Protein AF-A0A1M5W7F0-F1 (afdb_monomer)

Foldseek 3Di:
DAPVVLLVVLLVLLVQLLVLLVVLLVCLVVVVCVCVVVSVVSNVVSVVVVVVSVVVVVVCPPVNVVVSCVVCPDPVSVVSVVSSVVSVVSSVVSVVSSVVSVVVVVVVVVVVCVVVCVVPDPQDQDPVRDRPPPPDDPPPPPPPDD

Solvent-accessible surface area (backbone atoms only — not comparable to full-atom values): 8605 Å² total; per-residue (Å²): 134,61,70,69,61,54,51,53,51,50,45,51,50,50,52,52,51,39,53,51,45,53,50,49,41,53,31,62,75,68,65,46,64,81,59,47,62,60,50,52,50,56,52,49,53,55,49,53,53,51,53,51,51,53,48,55,51,59,76,59,32,73,66,52,51,55,51,52,52,62,75,51,79,45,74,68,53,60,52,52,55,51,50,46,53,49,50,51,53,54,40,49,56,46,48,53,50,41,53,50,51,52,51,49,54,53,49,52,53,51,53,51,42,53,74,72,37,80,77,54,74,79,81,58,62,43,102,82,73,47,64,72,80,78,85,74,77,88,77,78,76,80,80,83,74,134

Radius of gyration: 25.36 Å; Cα contacts (8 Å, |Δi|>4): 70; chains: 1; bounding box: 63×30×67 Å

pLDDT: mean 76.39, std 15.71, range [37.97, 94.06]

Structure (mmCIF, N/CA/C/O backbone):
data_AF-A0A1M5W7F0-F1
#
_entry.id   AF-A0A1M5W7F0-F1
#
loop_
_atom_site.group_PDB
_atom_site.id
_atom_site.type_symbol
_atom_site.label_atom_id
_atom_site.label_alt_id
_atom_site.label_comp_id
_atom_site.label_asym_id
_atom_site.label_entity_id
_atom_site.label_seq_id
_atom_site.pdbx_PDB_ins_code
_atom_site.Cartn_x
_atom_site.Cartn_y
_atom_site.Cartn_z
_atom_site.occupancy
_atom_site.B_iso_or_equiv
_atom_site.auth_seq_id
_atom_site.auth_comp_id
_atom_site.auth_asym_id
_atom_site.auth_atom_id
_atom_site.pdbx_PDB_model_num
ATOM 1 N N . MET A 1 1 ? -26.275 5.894 13.766 1.00 56.12 1 MET A N 1
ATOM 2 C CA . MET A 1 1 ? -25.272 4.876 13.400 1.00 56.12 1 MET A CA 1
ATOM 3 C C . MET A 1 1 ? -24.490 4.567 14.665 1.00 56.12 1 MET A C 1
ATOM 5 O O . MET A 1 1 ? -24.102 5.519 15.332 1.00 56.12 1 MET A O 1
ATOM 9 N N . ASP A 1 2 ? -24.338 3.298 15.045 1.00 67.00 2 ASP A N 1
ATOM 10 C CA . ASP A 1 2 ? -23.596 2.937 16.261 1.00 67.00 2 ASP A CA 1
ATOM 11 C C . ASP A 1 2 ? -22.086 3.015 16.032 1.00 67.00 2 ASP A C 1
ATOM 13 O O . ASP A 1 2 ? -21.583 2.614 14.982 1.00 67.00 2 ASP A O 1
ATOM 17 N N . ILE A 1 3 ? -21.354 3.474 17.050 1.00 67.69 3 ILE A N 1
ATOM 18 C CA . ILE A 1 3 ? -19.891 3.592 17.007 1.00 67.69 3 ILE A CA 1
ATOM 19 C C . ILE A 1 3 ? -19.217 2.254 16.688 1.00 67.69 3 ILE A C 1
ATOM 21 O O . ILE A 1 3 ? -18.253 2.223 15.927 1.00 67.69 3 ILE A O 1
ATOM 25 N N . PHE A 1 4 ? -19.732 1.142 17.217 1.00 69.06 4 PHE A N 1
ATOM 26 C CA . PHE A 1 4 ? -19.191 -0.188 16.926 1.00 69.06 4 PHE A CA 1
ATOM 27 C C . PHE A 1 4 ? -19.226 -0.519 15.433 1.00 69.06 4 PHE A C 1
ATOM 29 O O . PHE A 1 4 ? -18.231 -0.995 14.892 1.00 69.06 4 PHE A O 1
ATOM 36 N N . HIS A 1 5 ? -20.333 -0.201 14.763 1.00 77.06 5 HIS A N 1
ATOM 37 C CA . HIS A 1 5 ? -20.487 -0.447 13.334 1.00 77.06 5 HIS A CA 1
ATOM 38 C C . HIS A 1 5 ? -19.542 0.441 12.507 1.00 7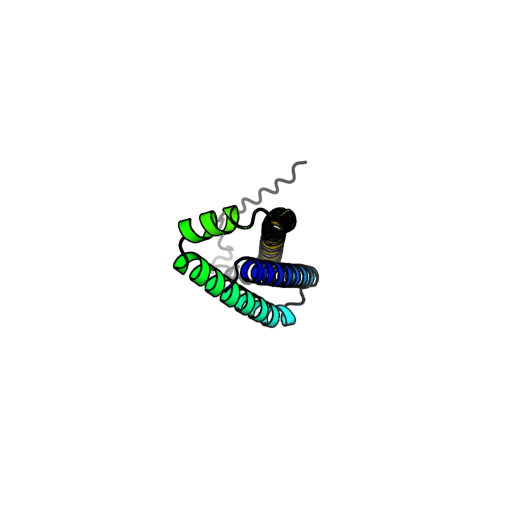7.06 5 HIS A C 1
ATOM 40 O O . HIS A 1 5 ? -19.033 0.012 11.473 1.00 77.06 5 HIS A O 1
ATOM 46 N N . LEU A 1 6 ? -19.268 1.666 12.965 1.00 76.31 6 LEU A N 1
ATOM 47 C CA . LEU A 1 6 ? -18.320 2.567 12.307 1.00 76.31 6 LEU A CA 1
ATOM 48 C C . LEU A 1 6 ? -16.879 2.035 12.389 1.00 76.31 6 LEU A C 1
ATOM 50 O O . LEU A 1 6 ? -16.174 2.022 11.382 1.00 76.31 6 LEU A O 1
ATOM 54 N N . TYR A 1 7 ? -16.468 1.521 13.552 1.00 76.06 7 TYR A N 1
ATOM 55 C CA . TYR A 1 7 ? -15.151 0.896 13.721 1.00 76.06 7 TYR A CA 1
ATOM 56 C C . TYR A 1 7 ? -14.997 -0.412 12.938 1.00 76.06 7 TYR A C 1
ATOM 58 O O . TYR A 1 7 ? -13.916 -0.691 12.428 1.00 76.06 7 TYR A O 1
ATOM 66 N N . GLU A 1 8 ? -16.057 -1.208 12.810 1.00 81.06 8 GLU A N 1
ATOM 67 C CA . GLU A 1 8 ? -16.029 -2.434 12.006 1.00 81.06 8 GLU A CA 1
ATOM 68 C C . GLU A 1 8 ? -15.879 -2.132 10.506 1.00 81.06 8 GLU A C 1
ATOM 70 O O . GLU A 1 8 ? -15.105 -2.792 9.806 1.00 81.06 8 GLU A O 1
ATOM 75 N N . ILE A 1 9 ? -16.563 -1.093 10.011 1.00 84.62 9 ILE A N 1
ATOM 76 C CA . ILE A 1 9 ? -16.371 -0.607 8.638 1.00 84.62 9 ILE A CA 1
ATOM 77 C C . ILE A 1 9 ? -14.933 -0.104 8.454 1.00 84.62 9 ILE A C 1
ATOM 79 O O . ILE A 1 9 ? -14.282 -0.479 7.478 1.00 84.62 9 ILE A O 1
ATOM 83 N N . GLU A 1 10 ? -14.419 0.698 9.390 1.00 83.50 10 GLU A N 1
ATOM 84 C CA . GLU A 1 10 ? -13.044 1.215 9.359 1.00 83.50 10 GLU A CA 1
ATOM 85 C C . GLU A 1 10 ? -12.014 0.074 9.296 1.00 83.50 10 GLU A C 1
ATOM 87 O O . GLU A 1 10 ? -11.132 0.076 8.435 1.00 83.50 10 GLU A O 1
ATOM 92 N N . GLU A 1 11 ? -12.155 -0.949 10.141 1.00 86.31 11 GLU A N 1
ATOM 93 C CA . GLU A 1 11 ? -11.249 -2.098 10.156 1.00 86.31 11 GLU A CA 1
ATOM 94 C C . GLU A 1 11 ? -11.263 -2.867 8.825 1.00 86.31 11 GLU A C 1
ATOM 96 O O . GLU A 1 11 ? -10.205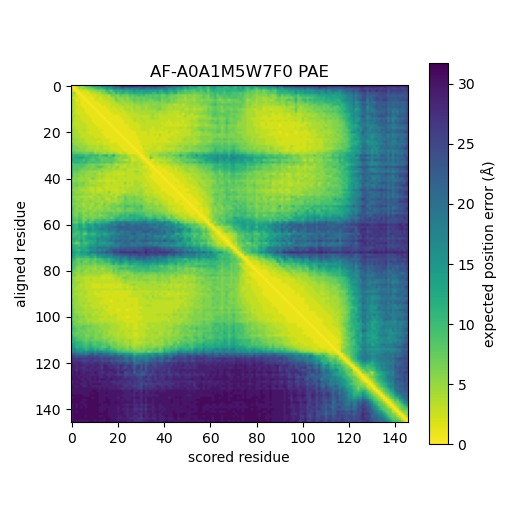 -3.228 8.301 1.00 86.31 11 GLU A O 1
ATOM 101 N N . ASN A 1 12 ? -12.445 -3.094 8.246 1.00 88.38 12 ASN A N 1
ATOM 102 C CA . ASN A 1 12 ? -12.574 -3.780 6.961 1.00 88.38 12 ASN A CA 1
ATOM 103 C C . ASN A 1 12 ? -11.965 -2.970 5.808 1.00 88.38 12 ASN A C 1
ATOM 105 O O . ASN A 1 12 ? -11.268 -3.534 4.963 1.00 88.38 12 ASN A O 1
ATOM 109 N N . LEU A 1 13 ? -12.158 -1.649 5.792 1.00 88.44 13 LEU A N 1
ATOM 110 C CA . LEU A 1 13 ? -11.548 -0.774 4.789 1.00 88.44 13 LEU A CA 1
ATOM 111 C C . LEU A 1 13 ? -10.022 -0.779 4.882 1.00 88.44 13 LEU A C 1
ATOM 113 O O . LEU A 1 13 ? -9.348 -0.872 3.856 1.00 88.44 13 LEU A O 1
ATOM 117 N N . LEU A 1 14 ? -9.469 -0.745 6.096 1.00 88.12 14 LEU A N 1
ATOM 118 C CA . LEU A 1 14 ? -8.024 -0.823 6.305 1.00 88.12 14 LEU A CA 1
ATOM 119 C C . LEU A 1 14 ? -7.460 -2.181 5.871 1.00 88.12 14 LEU A C 1
ATOM 121 O O . LEU A 1 14 ? -6.418 -2.227 5.217 1.00 88.12 14 LEU A O 1
ATOM 125 N N . LYS A 1 15 ? -8.154 -3.292 6.147 1.00 90.81 15 LYS A N 1
ATOM 126 C CA . LYS A 1 15 ? -7.757 -4.618 5.639 1.00 90.81 15 LYS A CA 1
ATOM 127 C C . LYS A 1 15 ? -7.749 -4.664 4.112 1.00 90.81 15 LYS A C 1
ATOM 129 O O . LYS A 1 15 ? -6.783 -5.159 3.531 1.00 90.81 15 LYS A O 1
ATOM 134 N N . ASN A 1 16 ? -8.771 -4.108 3.465 1.00 90.81 16 ASN A N 1
ATOM 135 C CA . ASN A 1 16 ? -8.835 -4.034 2.004 1.00 90.81 16 ASN A CA 1
ATOM 136 C C . ASN A 1 16 ? -7.701 -3.168 1.439 1.00 90.81 16 ASN A C 1
ATOM 138 O O . ASN A 1 16 ? -7.035 -3.564 0.481 1.00 90.81 16 ASN A O 1
ATOM 142 N N . LEU A 1 17 ? -7.416 -2.024 2.070 1.00 90.00 17 LEU A N 1
ATOM 143 C CA . LEU A 1 17 ? -6.302 -1.160 1.683 1.00 90.00 17 LEU A CA 1
ATOM 144 C C . LEU A 1 17 ? -4.958 -1.885 1.819 1.00 90.00 17 LEU A C 1
ATOM 146 O O . LEU A 1 17 ? -4.138 -1.835 0.903 1.00 90.00 17 LEU A O 1
ATOM 150 N N . LYS A 1 18 ? -4.746 -2.604 2.925 1.00 91.88 18 LYS A N 1
ATOM 151 C CA . LYS A 1 18 ? -3.548 -3.422 3.140 1.00 91.88 18 LYS A CA 1
ATOM 152 C C . LYS A 1 18 ? -3.381 -4.466 2.034 1.00 91.88 18 LYS A C 1
ATOM 154 O O . LYS A 1 18 ? -2.311 -4.545 1.436 1.00 91.88 18 LYS A O 1
ATOM 159 N N . GLN A 1 19 ? -4.434 -5.216 1.711 1.00 91.75 19 GLN A N 1
ATOM 160 C CA . GLN A 1 19 ? -4.401 -6.195 0.619 1.00 91.75 19 GLN A CA 1
ATOM 161 C C . GLN A 1 19 ? -4.077 -5.537 -0.728 1.00 91.75 19 GLN A C 1
ATOM 163 O O . GLN A 1 19 ? -3.286 -6.072 -1.505 1.00 91.75 19 GLN A O 1
ATOM 168 N N . CYS A 1 20 ? -4.641 -4.359 -1.002 1.00 91.50 20 CYS A N 1
ATOM 169 C CA . CYS A 1 20 ? -4.331 -3.590 -2.204 1.00 91.50 20 CYS A CA 1
ATOM 170 C C . CYS A 1 20 ? -2.843 -3.197 -2.264 1.00 91.50 20 CYS A C 1
ATOM 172 O O . CYS A 1 20 ? -2.212 -3.332 -3.312 1.00 91.50 20 CYS A O 1
ATOM 174 N N . LEU A 1 21 ? -2.249 -2.775 -1.144 1.00 90.81 21 LEU A N 1
ATOM 175 C CA . LEU A 1 21 ? -0.821 -2.443 -1.062 1.00 90.81 21 LEU A CA 1
ATOM 176 C C . LEU A 1 21 ? 0.090 -3.671 -1.195 1.00 90.81 21 LEU A C 1
ATOM 178 O O . LEU A 1 21 ? 1.165 -3.576 -1.787 1.00 90.81 21 LEU A O 1
ATOM 182 N N . GLU A 1 22 ? -0.323 -4.832 -0.691 1.00 92.50 22 GLU A N 1
ATOM 183 C CA . GLU A 1 22 ? 0.406 -6.091 -0.886 1.00 92.50 22 GLU A CA 1
ATOM 184 C C . GLU A 1 22 ? 0.374 -6.543 -2.353 1.00 92.50 22 GLU A C 1
ATOM 186 O O . GLU A 1 22 ? 1.394 -6.978 -2.900 1.00 92.50 22 GLU A O 1
ATOM 191 N N . LYS A 1 23 ? -0.774 -6.396 -3.030 1.00 91.62 23 LYS A N 1
ATOM 192 C CA . LYS A 1 23 ? -0.875 -6.594 -4.485 1.00 91.62 23 LYS A CA 1
ATOM 193 C C . LYS A 1 23 ? 0.053 -5.627 -5.233 1.00 91.62 23 LYS A C 1
ATOM 195 O O . LYS A 1 23 ? 0.767 -6.069 -6.132 1.00 91.62 23 LYS A O 1
ATOM 200 N N . GLU A 1 24 ? 0.091 -4.351 -4.835 1.00 89.44 24 GLU A N 1
ATOM 201 C CA . GLU A 1 24 ? 0.970 -3.323 -5.420 1.00 89.44 24 GLU A CA 1
ATOM 202 C C . GLU A 1 24 ? 2.438 -3.735 -5.320 1.00 89.44 24 GLU A C 1
ATOM 204 O O . GLU A 1 24 ? 3.144 -3.783 -6.327 1.00 89.44 24 GLU A O 1
ATOM 209 N N . LYS A 1 25 ? 2.872 -4.141 -4.123 1.00 91.25 25 LYS A N 1
ATOM 210 C CA . LYS A 1 25 ? 4.225 -4.644 -3.873 1.00 91.25 25 LYS A CA 1
ATOM 211 C C . LYS A 1 25 ? 4.580 -5.792 -4.815 1.00 91.25 25 LYS A C 1
ATOM 213 O O . LYS A 1 25 ? 5.645 -5.795 -5.428 1.00 91.25 25 LYS A O 1
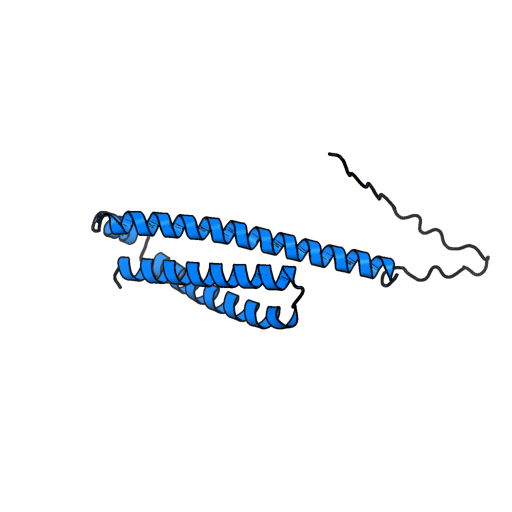ATOM 218 N N . ASN A 1 26 ? 3.682 -6.767 -4.952 1.00 90.81 26 ASN A N 1
ATOM 219 C CA . ASN A 1 26 ? 3.895 -7.931 -5.809 1.00 90.81 26 ASN A CA 1
ATOM 220 C C . ASN A 1 26 ? 3.976 -7.562 -7.296 1.00 90.81 26 ASN A C 1
ATOM 222 O O . ASN A 1 26 ? 4.795 -8.134 -8.019 1.00 90.81 26 ASN A O 1
ATOM 226 N N . ILE A 1 27 ? 3.153 -6.616 -7.751 1.00 90.38 27 ILE A N 1
ATOM 227 C CA . ILE A 1 27 ? 3.192 -6.093 -9.122 1.00 90.38 27 ILE A CA 1
ATOM 228 C C . ILE A 1 27 ? 4.516 -5.370 -9.381 1.00 90.38 27 ILE A C 1
ATOM 230 O O . ILE A 1 27 ? 5.163 -5.655 -10.388 1.00 90.38 27 ILE A O 1
ATOM 234 N N . LEU A 1 28 ? 4.951 -4.506 -8.458 1.00 88.38 28 LEU A N 1
ATOM 235 C CA . LEU A 1 28 ? 6.220 -3.779 -8.551 1.00 88.38 28 LEU A CA 1
ATOM 236 C C . LEU A 1 28 ? 7.420 -4.733 -8.610 1.00 88.38 28 LEU A C 1
ATOM 238 O O . LEU A 1 28 ? 8.295 -4.567 -9.456 1.00 88.38 28 LEU A O 1
ATOM 242 N N . ILE A 1 29 ? 7.435 -5.778 -7.774 1.00 88.88 29 ILE A N 1
ATOM 243 C CA . ILE A 1 29 ? 8.490 -6.806 -7.786 1.00 88.88 29 ILE A CA 1
ATOM 244 C C . ILE A 1 29 ? 8.511 -7.565 -9.120 1.00 88.88 29 ILE A C 1
ATOM 246 O O . ILE A 1 29 ? 9.581 -7.817 -9.671 1.00 88.88 29 ILE A O 1
ATOM 250 N N . LYS A 1 30 ? 7.341 -7.927 -9.658 1.00 89.69 30 LYS A N 1
ATOM 251 C CA . LYS A 1 30 ? 7.224 -8.678 -10.919 1.00 89.69 30 LYS A CA 1
ATOM 252 C C . LYS A 1 30 ? 7.302 -7.798 -12.169 1.00 89.69 30 LYS A C 1
ATOM 254 O O . LYS A 1 30 ? 7.322 -8.338 -13.270 1.00 89.69 30 LYS A O 1
ATOM 259 N N . SER A 1 31 ? 7.344 -6.472 -12.012 1.00 83.69 31 SER A N 1
ATOM 260 C CA . SER A 1 31 ? 7.257 -5.498 -13.109 1.00 83.69 31 SER A CA 1
ATOM 261 C C . SER A 1 31 ? 6.028 -5.702 -14.018 1.00 83.69 31 SER A C 1
ATOM 263 O O . SER A 1 31 ? 6.085 -5.445 -15.220 1.00 83.69 31 SER A O 1
ATOM 265 N N . ASP A 1 32 ? 4.904 -6.166 -13.458 1.00 85.94 32 ASP A N 1
ATOM 266 C CA . ASP A 1 32 ? 3.653 -6.440 -14.191 1.00 85.94 32 ASP A CA 1
ATOM 267 C C . ASP A 1 32 ? 2.793 -5.169 -14.314 1.00 85.94 32 ASP A C 1
ATOM 269 O O . ASP A 1 32 ? 1.707 -5.042 -13.744 1.00 85.94 32 ASP A O 1
ATOM 273 N N . TRP A 1 33 ? 3.319 -4.179 -15.039 1.00 83.19 33 TRP A N 1
ATOM 274 C CA . TRP A 1 33 ? 2.742 -2.831 -15.112 1.00 83.19 33 TRP A CA 1
ATOM 275 C C . TRP A 1 33 ? 1.342 -2.777 -15.738 1.00 83.19 33 TRP A C 1
ATOM 277 O O . TRP A 1 33 ? 0.614 -1.814 -15.507 1.00 83.19 33 TRP A O 1
ATOM 287 N N . VAL A 1 34 ? 0.932 -3.809 -16.483 1.00 87.75 34 VAL A N 1
ATOM 288 C CA . VAL A 1 34 ? -0.405 -3.894 -17.096 1.00 87.75 34 VAL A CA 1
ATOM 289 C C . VAL A 1 34 ? -1.495 -3.877 -16.021 1.00 87.75 34 VAL A C 1
ATOM 291 O O . VAL A 1 34 ? -2.487 -3.167 -16.164 1.00 87.75 34 VAL A O 1
ATOM 294 N N . LYS A 1 35 ? -1.276 -4.586 -14.907 1.00 89.00 35 LYS A N 1
ATOM 295 C CA . LYS A 1 35 ? -2.226 -4.669 -13.782 1.00 89.00 35 LYS A CA 1
ATOM 296 C C . LYS A 1 35 ? -2.190 -3.453 -12.856 1.00 89.00 35 LYS A C 1
ATOM 298 O O . LYS A 1 35 ? -3.054 -3.314 -11.993 1.00 89.00 35 LYS A O 1
ATOM 303 N N . MET A 1 36 ? -1.204 -2.570 -13.018 1.00 86.25 36 MET A N 1
ATOM 304 C CA . MET A 1 36 ? -1.008 -1.421 -12.134 1.00 86.25 36 MET A CA 1
ATOM 305 C C . MET A 1 36 ? -2.150 -0.407 -12.249 1.00 86.25 36 MET A C 1
ATOM 307 O O . MET A 1 36 ? -2.587 0.147 -11.246 1.00 86.25 36 MET A O 1
ATOM 311 N N . ASN A 1 37 ? -2.677 -0.194 -13.458 1.00 86.75 37 ASN A N 1
ATOM 312 C CA . ASN A 1 37 ? -3.762 0.764 -13.683 1.00 86.75 37 ASN A CA 1
ATOM 313 C C . ASN A 1 37 ? -5.068 0.345 -12.999 1.00 86.75 37 ASN A C 1
ATOM 315 O O . ASN A 1 37 ? -5.756 1.191 -12.429 1.00 86.75 37 ASN A O 1
ATOM 319 N N . ASP A 1 38 ? -5.400 -0.945 -13.035 1.00 88.75 38 ASP A N 1
ATOM 320 C CA . ASP A 1 38 ? -6.599 -1.466 -12.372 1.00 88.75 38 ASP A CA 1
ATOM 321 C C . ASP A 1 38 ? -6.455 -1.391 -10.849 1.00 88.75 38 ASP A C 1
ATOM 323 O O . ASP A 1 38 ? -7.379 -0.970 -10.156 1.00 88.75 38 ASP A O 1
ATOM 327 N N . LEU A 1 39 ? -5.258 -1.680 -10.335 1.00 89.56 39 LEU A N 1
ATOM 328 C CA . LEU A 1 39 ? -4.955 -1.549 -8.915 1.00 89.56 39 LEU A CA 1
ATOM 329 C C . LEU A 1 39 ? -5.048 -0.097 -8.418 1.00 89.56 39 LEU A C 1
ATOM 331 O O . LEU A 1 39 ? -5.549 0.156 -7.325 1.00 89.56 39 LEU A O 1
ATOM 335 N N . ILE A 1 40 ? -4.581 0.871 -9.212 1.00 87.81 40 ILE A N 1
ATOM 336 C CA . ILE A 1 40 ? -4.681 2.297 -8.867 1.00 87.81 40 ILE A CA 1
ATOM 337 C C . ILE A 1 40 ? -6.150 2.711 -8.714 1.00 87.81 40 ILE A C 1
ATOM 339 O O . ILE A 1 40 ? -6.466 3.451 -7.784 1.00 87.81 40 ILE A O 1
ATOM 343 N N . LYS A 1 41 ? -7.047 2.212 -9.575 1.00 88.44 41 LYS A N 1
ATOM 344 C CA . LYS A 1 41 ? -8.490 2.473 -9.461 1.00 88.44 41 LYS A CA 1
ATOM 345 C C . LYS A 1 41 ? -9.076 1.861 -8.187 1.00 88.44 41 LYS A C 1
ATOM 347 O O . LYS A 1 41 ? -9.724 2.579 -7.434 1.00 88.44 41 LYS A O 1
ATOM 352 N N . GLU A 1 42 ? -8.774 0.591 -7.900 1.00 88.75 42 GLU A N 1
ATOM 353 C CA . GLU A 1 42 ? -9.198 -0.093 -6.661 1.00 88.75 42 GLU A CA 1
ATOM 354 C C . GLU A 1 42 ? -8.741 0.698 -5.416 1.00 88.75 42 GLU A C 1
ATOM 356 O O . GLU A 1 42 ? -9.523 0.970 -4.504 1.00 88.75 42 GLU A O 1
ATOM 361 N N . LYS A 1 43 ? -7.487 1.172 -5.410 1.00 87.75 43 LYS A N 1
ATOM 362 C CA . LYS A 1 43 ? -6.927 1.999 -4.329 1.00 87.75 43 LYS A CA 1
ATOM 363 C C . LYS A 1 43 ? -7.646 3.345 -4.190 1.00 87.75 43 LYS A C 1
ATOM 365 O O . LYS A 1 43 ? -7.894 3.787 -3.070 1.00 87.75 43 LYS A O 1
ATOM 370 N N . GLN A 1 44 ? -7.982 4.000 -5.302 1.00 87.50 44 GLN A N 1
ATOM 371 C CA . GLN A 1 44 ? -8.719 5.269 -5.299 1.00 87.50 44 GLN A CA 1
ATOM 372 C C . GLN A 1 44 ? -10.134 5.111 -4.738 1.00 87.50 44 GLN A C 1
ATOM 374 O O . GLN A 1 44 ? -10.565 5.944 -3.944 1.00 87.50 44 GLN A O 1
ATOM 379 N N . GLU A 1 45 ? -10.839 4.041 -5.099 1.00 89.81 45 GLU A N 1
ATOM 380 C CA . GLU A 1 45 ? -12.175 3.751 -4.571 1.00 89.81 45 GLU A CA 1
ATOM 381 C C . GLU A 1 45 ? -12.147 3.553 -3.052 1.00 89.81 45 GLU A C 1
ATOM 383 O O . GLU A 1 45 ? -12.926 4.184 -2.338 1.00 89.81 45 GLU A O 1
ATOM 388 N N . ILE A 1 46 ? -11.194 2.766 -2.540 1.00 87.19 46 ILE A N 1
ATOM 389 C CA . ILE A 1 46 ? -11.036 2.549 -1.093 1.00 87.19 46 ILE A CA 1
ATOM 390 C C . ILE A 1 46 ? -10.736 3.870 -0.369 1.00 87.19 46 ILE A C 1
ATOM 392 O O . ILE A 1 46 ? -11.328 4.151 0.674 1.00 87.19 46 ILE A O 1
ATOM 396 N N . LEU A 1 47 ? -9.862 4.716 -0.925 1.00 85.38 47 LEU A N 1
ATOM 397 C CA . LEU A 1 47 ? -9.545 6.026 -0.346 1.00 85.38 47 LEU A CA 1
ATOM 398 C C . LEU A 1 47 ? -10.754 6.968 -0.337 1.00 85.38 47 LEU A C 1
ATOM 400 O O . LEU A 1 47 ? -10.975 7.670 0.650 1.00 85.38 47 LEU A O 1
ATOM 404 N N . ASN A 1 48 ? -11.568 6.962 -1.391 1.00 86.06 48 ASN A N 1
ATOM 405 C CA . ASN A 1 48 ? -12.801 7.744 -1.428 1.00 86.06 48 ASN A CA 1
ATOM 406 C C . ASN A 1 48 ? -13.764 7.315 -0.312 1.00 86.06 48 ASN A C 1
ATOM 408 O O . ASN A 1 48 ? -14.335 8.165 0.365 1.00 86.06 48 ASN A O 1
ATOM 412 N N . VAL A 1 49 ? -13.898 6.013 -0.049 1.00 86.81 49 VAL A N 1
ATOM 413 C CA . VAL A 1 49 ? -14.751 5.532 1.051 1.00 86.81 49 VAL A CA 1
ATOM 414 C C . VAL A 1 49 ? -14.175 5.915 2.419 1.00 86.81 49 VAL A C 1
ATOM 416 O O . VAL A 1 49 ? -14.919 6.379 3.280 1.00 86.81 49 VAL A O 1
ATOM 419 N N . ILE A 1 50 ? -12.856 5.802 2.618 1.00 83.81 50 ILE A N 1
ATOM 420 C CA . ILE A 1 50 ? -12.200 6.219 3.871 1.00 83.81 50 ILE A CA 1
ATOM 421 C C . ILE A 1 50 ? -12.384 7.723 4.116 1.00 83.81 50 ILE A C 1
ATOM 423 O O . ILE A 1 50 ? -12.708 8.128 5.228 1.00 83.81 50 ILE A O 1
ATOM 427 N N . THR A 1 51 ? -12.216 8.560 3.090 1.00 83.94 51 THR A N 1
ATOM 428 C CA . THR A 1 51 ? -12.392 10.019 3.223 1.00 83.94 51 THR A CA 1
ATOM 429 C C . THR A 1 51 ? -13.833 10.421 3.525 1.00 83.94 51 THR A C 1
ATOM 431 O O . THR A 1 51 ? -14.048 11.339 4.316 1.00 83.94 51 THR A O 1
ATOM 434 N N . LEU A 1 52 ? -14.823 9.729 2.951 1.00 84.12 52 LEU A N 1
ATOM 435 C CA . LEU A 1 52 ? -16.230 9.930 3.301 1.00 84.12 52 LEU A CA 1
ATOM 436 C C . LEU A 1 52 ? -16.494 9.553 4.763 1.00 84.12 52 LEU A C 1
ATOM 438 O O . LEU A 1 52 ? -17.133 10.319 5.479 1.00 84.12 52 LEU A O 1
ATOM 442 N N . LEU A 1 53 ? -15.940 8.430 5.221 1.00 82.50 53 LEU A N 1
ATOM 443 C CA . LEU A 1 53 ? -16.085 7.970 6.601 1.00 82.50 53 LEU A CA 1
ATOM 444 C C . LEU A 1 53 ? -15.420 8.933 7.600 1.00 82.50 53 LEU A C 1
ATOM 446 O O . LEU A 1 53 ? -16.013 9.273 8.619 1.00 82.50 53 LEU A O 1
ATOM 450 N N . GLU A 1 54 ? -14.219 9.431 7.304 1.00 79.00 54 GLU A N 1
ATOM 451 C CA . GLU A 1 54 ? -13.548 10.461 8.113 1.00 79.00 54 GLU A CA 1
ATOM 452 C C . GLU A 1 54 ? -14.358 11.761 8.175 1.00 79.00 54 GLU A C 1
ATOM 454 O O . GLU A 1 54 ? -14.459 12.383 9.233 1.00 79.00 54 GLU A O 1
ATOM 459 N N . LYS A 1 55 ? -15.004 12.150 7.072 1.00 82.06 55 LYS A N 1
ATOM 460 C CA . LYS A 1 55 ? -15.901 13.308 7.057 1.00 82.06 55 LYS A CA 1
ATOM 461 C C . LYS A 1 55 ? -17.116 13.091 7.964 1.00 82.06 55 LYS A C 1
ATOM 463 O O . LYS A 1 55 ? -17.424 13.965 8.766 1.00 82.06 55 LYS A O 1
ATOM 468 N N . GLU A 1 56 ? -17.742 11.915 7.911 1.00 77.12 56 GLU A N 1
ATOM 469 C CA . GLU A 1 56 ? -18.841 11.558 8.819 1.00 77.12 56 GLU A CA 1
ATOM 470 C C . GLU A 1 56 ? -18.401 11.576 10.295 1.00 77.12 56 GLU A C 1
ATOM 472 O O . GLU A 1 56 ? -19.142 12.054 11.156 1.00 77.12 56 GLU A O 1
ATOM 477 N N . ARG A 1 57 ? -17.173 11.130 10.606 1.00 72.69 57 ARG A N 1
ATOM 478 C CA . ARG A 1 57 ? -16.593 11.247 11.961 1.00 72.69 57 ARG A CA 1
ATOM 479 C C . ARG A 1 57 ? -16.394 12.698 12.381 1.00 72.69 57 ARG A C 1
ATOM 481 O O . ARG A 1 57 ? -16.664 13.039 13.531 1.00 72.69 57 ARG A O 1
ATOM 488 N N . MET A 1 58 ? -15.910 13.541 11.473 1.00 70.88 58 MET A N 1
ATOM 489 C CA . MET A 1 58 ? -15.685 14.959 11.743 1.00 70.88 58 MET A CA 1
ATOM 490 C C . MET A 1 58 ? -17.007 15.683 12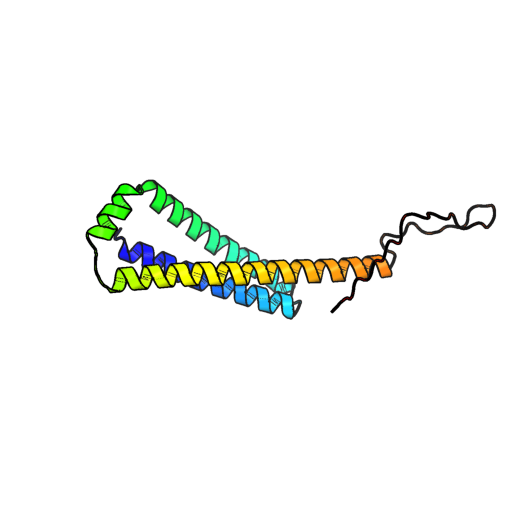.026 1.00 70.88 58 MET A C 1
ATOM 492 O O . MET A 1 58 ? -17.085 16.452 12.985 1.00 70.88 58 MET A O 1
ATOM 496 N N . ASP A 1 59 ? -18.055 15.363 11.264 1.00 74.06 59 ASP A N 1
ATOM 497 C CA . ASP A 1 59 ? -19.404 15.917 11.426 1.00 74.06 59 ASP A CA 1
ATOM 498 C C . ASP A 1 59 ? -20.073 15.473 12.747 1.00 74.06 59 ASP A C 1
ATOM 500 O O . ASP A 1 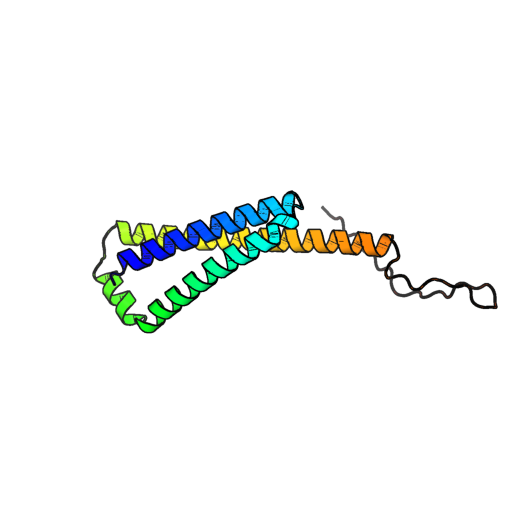59 ? -20.854 16.223 13.333 1.00 74.06 59 ASP A O 1
ATOM 504 N N . LEU A 1 60 ? -19.738 14.283 13.267 1.00 67.25 60 LEU A N 1
ATOM 505 C CA . LEU A 1 60 ? -20.202 13.791 14.576 1.00 67.25 60 LEU A CA 1
ATOM 506 C C . LEU A 1 60 ? -19.596 14.560 15.769 1.00 67.25 60 LEU A C 1
ATOM 508 O O . LEU A 1 60 ? -20.203 14.590 16.843 1.00 67.25 60 LEU A O 1
ATOM 512 N N . GLY A 1 61 ? -18.440 15.205 15.587 1.00 64.38 61 GLY A N 1
ATOM 513 C CA . GLY A 1 61 ? -17.735 15.982 16.607 1.00 64.38 61 GLY A CA 1
ATOM 514 C C . GLY A 1 61 ? -16.950 15.127 17.615 1.00 64.38 61 GLY A C 1
ATOM 515 O O . GLY A 1 61 ? -17.460 14.164 18.193 1.00 64.38 61 GLY A O 1
ATOM 516 N N . GLU A 1 62 ? -15.695 15.511 17.885 1.00 63.94 62 GLU A N 1
ATOM 517 C CA . GLU A 1 62 ? -14.777 14.767 18.772 1.00 63.94 62 GLU A CA 1
ATOM 518 C C . GLU A 1 62 ? -15.328 14.521 20.186 1.00 63.94 62 GLU A C 1
ATOM 520 O O . GLU A 1 62 ? -15.008 13.508 20.815 1.00 63.94 62 GLU A O 1
ATOM 525 N N . GLU A 1 63 ? -16.127 15.452 20.708 1.00 59.44 63 GLU A N 1
ATOM 526 C CA . GLU A 1 63 ? -16.700 15.359 22.052 1.00 59.44 63 GLU A CA 1
ATOM 527 C C . GLU A 1 63 ? -17.748 14.247 22.152 1.00 59.44 63 GLU A C 1
ATOM 529 O O . GLU A 1 63 ? -17.746 13.483 23.119 1.00 59.44 63 GLU A O 1
ATOM 534 N N . ASN A 1 64 ? -18.584 14.084 21.124 1.00 61.91 64 ASN A N 1
ATOM 535 C CA . ASN A 1 64 ? -19.574 13.011 21.076 1.00 61.91 64 ASN A CA 1
ATOM 536 C C . ASN A 1 64 ? -18.901 11.648 20.946 1.00 61.91 64 ASN A C 1
ATOM 538 O O . ASN A 1 64 ? -19.297 10.710 21.635 1.00 61.91 64 ASN A O 1
ATOM 542 N N . ILE A 1 65 ? -17.833 11.551 20.149 1.00 64.19 65 ILE A N 1
ATOM 543 C CA . ILE A 1 65 ? -17.053 10.317 20.013 1.00 64.19 65 ILE A CA 1
ATOM 544 C C . ILE A 1 65 ? -16.431 9.945 21.361 1.00 64.19 65 ILE A C 1
ATOM 546 O O . ILE A 1 65 ? -16.652 8.839 21.839 1.00 64.19 65 ILE A O 1
ATOM 550 N N . LYS A 1 66 ? -15.741 10.868 22.044 1.00 67.25 66 LYS A N 1
ATOM 551 C CA . LYS A 1 66 ? -15.133 10.600 23.364 1.00 67.25 66 LYS A CA 1
ATOM 552 C C . LYS A 1 66 ? -16.172 10.231 24.431 1.00 67.25 66 LYS A C 1
ATOM 554 O O . LYS A 1 66 ? -15.896 9.387 25.284 1.00 67.25 66 LYS A O 1
ATOM 559 N N . ASN A 1 67 ? -17.359 10.835 24.398 1.00 63.25 67 ASN A N 1
ATOM 560 C CA . ASN A 1 67 ? -18.439 10.525 25.337 1.00 63.25 67 ASN A CA 1
ATOM 561 C C . ASN A 1 67 ? -19.062 9.148 25.063 1.00 63.25 67 ASN A C 1
ATOM 563 O O . ASN A 1 67 ? -19.295 8.379 25.996 1.00 63.25 67 ASN A O 1
ATOM 567 N N . MET A 1 68 ? -19.253 8.794 23.793 1.00 58.59 68 MET A N 1
ATOM 568 C CA . MET A 1 68 ? -19.740 7.476 23.389 1.00 58.59 68 MET A CA 1
ATOM 569 C C . MET A 1 68 ? -18.680 6.367 23.560 1.00 58.59 68 MET A C 1
ATOM 571 O O . MET A 1 68 ? -19.044 5.236 23.880 1.00 58.59 68 MET A O 1
ATOM 575 N N . GLU A 1 69 ? -17.383 6.676 23.424 1.00 63.03 69 GLU A N 1
ATOM 576 C CA . GLU A 1 69 ? -16.269 5.773 23.762 1.00 63.03 69 GLU A CA 1
ATOM 577 C C . GLU A 1 69 ? -16.255 5.452 25.264 1.00 63.03 69 GLU A C 1
ATOM 579 O O . GLU A 1 69 ? -16.097 4.296 25.652 1.00 63.03 69 GLU A O 1
ATOM 584 N N . LYS A 1 70 ? -16.466 6.459 26.123 1.00 62.88 70 LYS A N 1
ATOM 585 C CA . LYS A 1 70 ? -16.548 6.265 27.581 1.00 62.88 70 LYS A CA 1
ATOM 586 C C . LYS A 1 70 ? -17.778 5.453 27.983 1.00 62.88 70 LYS A C 1
ATOM 588 O O . LYS A 1 70 ? -17.670 4.587 28.851 1.00 62.88 70 LYS A O 1
ATOM 593 N N . ALA A 1 71 ? -18.920 5.702 27.338 1.00 59.69 71 ALA A N 1
ATOM 594 C CA . ALA A 1 71 ? -20.165 4.978 27.591 1.00 59.69 71 ALA A CA 1
ATOM 595 C C . ALA A 1 71 ? -20.084 3.488 27.200 1.00 59.69 71 ALA A C 1
ATOM 597 O O . ALA A 1 71 ? -20.736 2.657 27.825 1.00 59.69 71 ALA A O 1
ATOM 598 N N . ASN A 1 72 ? -19.243 3.136 26.220 1.00 61.44 72 ASN A N 1
ATOM 599 C CA . ASN A 1 72 ? -19.084 1.780 25.686 1.00 61.44 72 ASN A CA 1
ATOM 600 C C . ASN A 1 72 ? -17.776 1.101 26.124 1.00 61.44 72 ASN A C 1
ATOM 602 O O . ASN A 1 72 ? -17.142 0.422 25.317 1.00 61.44 72 ASN A O 1
ATOM 606 N N . SER A 1 73 ? -17.382 1.251 27.396 1.00 60.09 73 SER A N 1
ATOM 607 C CA . SER A 1 73 ? -16.166 0.666 28.005 1.00 60.09 73 SER A CA 1
ATOM 608 C C . SER A 1 73 ? -16.190 -0.875 28.091 1.00 60.09 73 SER A C 1
ATOM 610 O O . SER A 1 73 ? -16.021 -1.472 29.152 1.00 60.09 73 SER A O 1
ATOM 612 N N . ASN A 1 74 ? -16.414 -1.539 26.963 1.00 65.38 74 ASN A N 1
ATOM 613 C CA . ASN A 1 74 ? -16.437 -2.978 26.801 1.00 65.38 74 ASN A CA 1
ATOM 614 C C . ASN A 1 74 ? -15.067 -3.433 26.280 1.00 65.38 74 ASN A C 1
ATOM 616 O O . ASN A 1 74 ? -14.481 -2.786 25.410 1.00 65.38 74 ASN A O 1
ATOM 620 N N . LYS A 1 75 ? -14.542 -4.550 26.791 1.00 66.75 75 LYS A N 1
ATOM 621 C CA . LYS A 1 75 ? -13.174 -5.028 26.500 1.00 66.75 75 LYS A CA 1
ATOM 622 C C . LYS A 1 75 ? -12.873 -5.139 24.991 1.00 66.75 75 LYS A C 1
ATOM 624 O O . LYS A 1 75 ? -11.795 -4.746 24.552 1.00 66.75 75 LYS A O 1
ATOM 629 N N . ASN A 1 76 ? -13.864 -5.556 24.200 1.00 67.94 76 ASN A N 1
ATOM 630 C CA . ASN A 1 76 ? -13.766 -5.697 22.740 1.00 67.94 76 ASN A CA 1
ATOM 631 C C . ASN A 1 76 ? -13.523 -4.362 22.011 1.00 67.94 76 ASN A C 1
ATOM 633 O O . ASN A 1 76 ? -12.856 -4.329 20.982 1.00 67.94 76 ASN A O 1
ATOM 637 N N . PHE A 1 77 ? -14.020 -3.244 22.548 1.00 67.00 77 PHE A N 1
ATOM 638 C CA . PHE A 1 77 ? -13.839 -1.926 21.937 1.00 67.00 77 PHE A CA 1
ATOM 639 C C . PHE A 1 77 ? -12.369 -1.481 21.980 1.00 67.00 77 PHE A C 1
ATOM 641 O O . PHE A 1 77 ? -11.817 -0.972 21.003 1.00 67.00 77 PHE A O 1
ATOM 648 N N . HIS A 1 78 ? -11.709 -1.728 23.114 1.00 70.25 78 HIS A N 1
ATOM 649 C CA . HIS A 1 78 ? -10.300 -1.399 23.294 1.00 70.25 78 HIS A CA 1
ATOM 650 C C . HIS A 1 78 ? -9.393 -2.275 22.413 1.00 70.25 78 HIS A C 1
ATOM 652 O O . HIS A 1 78 ? -8.411 -1.781 21.857 1.00 70.25 78 HIS A O 1
ATOM 658 N N . GLU A 1 79 ? -9.730 -3.557 22.251 1.00 75.88 79 GLU A N 1
ATOM 659 C CA . GLU A 1 79 ? -9.012 -4.475 21.356 1.00 75.88 79 GLU A CA 1
ATOM 660 C C . GLU A 1 79 ? -9.141 -4.055 19.882 1.00 75.88 79 GLU A C 1
ATOM 662 O O . GLU A 1 79 ? -8.121 -3.945 19.198 1.00 75.88 79 GLU A O 1
ATOM 667 N N . ASN A 1 80 ? -10.343 -3.694 19.415 1.00 77.19 80 ASN A N 1
ATOM 668 C CA . ASN A 1 80 ? -10.547 -3.202 18.046 1.00 77.19 80 ASN A CA 1
ATOM 669 C C . ASN A 1 80 ? -9.752 -1.919 17.765 1.00 77.19 80 ASN A C 1
ATOM 671 O O . ASN A 1 80 ? -9.085 -1.808 16.737 1.00 77.19 80 ASN A O 1
ATOM 675 N N . LYS A 1 81 ? -9.731 -0.971 18.710 1.00 77.19 81 LYS A N 1
ATOM 676 C CA . LYS A 1 81 ? -8.949 0.269 18.577 1.00 77.19 81 LYS A CA 1
ATOM 677 C C . LYS A 1 81 ? -7.443 0.005 18.488 1.00 77.19 81 LYS A C 1
ATOM 679 O O . LYS A 1 81 ? -6.744 0.677 17.728 1.00 77.19 81 LYS A O 1
ATOM 684 N N . ILE A 1 82 ? -6.927 -0.965 19.248 1.00 82.81 82 ILE A N 1
ATOM 685 C CA . ILE A 1 82 ? -5.523 -1.393 19.141 1.00 82.81 82 ILE A CA 1
ATOM 686 C C . ILE A 1 82 ? -5.260 -2.023 17.769 1.00 82.81 82 ILE A C 1
ATOM 688 O O . ILE A 1 82 ? -4.249 -1.701 17.144 1.00 82.81 82 ILE A O 1
ATOM 692 N N . ASN A 1 83 ? -6.148 -2.896 17.294 1.00 85.38 83 ASN A N 1
ATOM 693 C CA . ASN A 1 83 ? -5.983 -3.580 16.011 1.00 85.38 83 ASN A CA 1
ATOM 694 C C . ASN A 1 83 ? -5.984 -2.602 14.834 1.00 85.38 83 ASN A C 1
ATOM 696 O O . ASN A 1 83 ? -5.107 -2.685 13.978 1.00 85.38 83 ASN A O 1
ATOM 700 N N . ILE A 1 84 ? -6.885 -1.622 14.836 1.00 86.06 84 ILE A N 1
A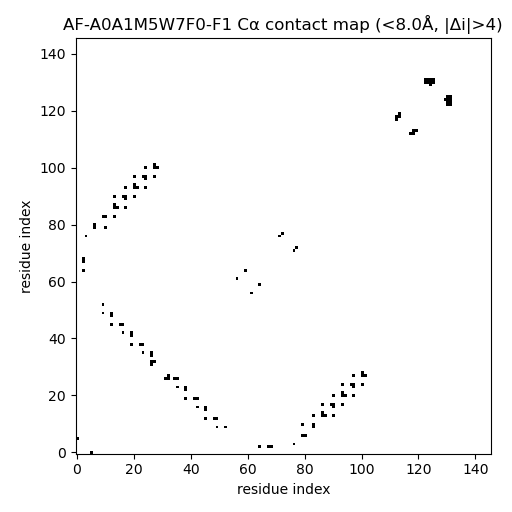TOM 701 C CA . ILE A 1 84 ? -6.928 -0.561 13.822 1.00 86.06 84 ILE A CA 1
ATOM 702 C C . ILE A 1 84 ? -5.624 0.240 13.807 1.00 86.06 84 ILE A C 1
ATOM 704 O O . ILE A 1 84 ? -5.040 0.445 12.746 1.00 86.06 84 ILE A O 1
ATOM 708 N N . LYS A 1 85 ? -5.099 0.624 14.978 1.00 86.69 85 LYS A N 1
ATOM 709 C CA . LYS A 1 85 ? -3.801 1.315 15.058 1.00 86.69 85 LYS A CA 1
ATOM 710 C C . LYS A 1 85 ? -2.654 0.479 14.493 1.00 86.69 85 LYS A C 1
ATOM 712 O O . LYS A 1 85 ? -1.812 1.020 13.785 1.00 86.69 85 LYS A O 1
ATOM 717 N N . LYS A 1 86 ? -2.621 -0.823 14.792 1.00 89.81 86 LYS A N 1
ATOM 718 C CA . LYS A 1 86 ? -1.619 -1.739 14.225 1.00 89.81 86 LYS A CA 1
ATOM 719 C C . LYS A 1 86 ? -1.730 -1.808 12.703 1.00 89.81 86 LYS A C 1
ATOM 721 O O . LYS A 1 86 ? -0.721 -1.662 12.027 1.00 89.81 86 LYS A O 1
ATOM 726 N N . LEU A 1 87 ? -2.947 -1.948 12.173 1.00 89.94 87 LEU A N 1
ATOM 727 C CA . LEU A 1 87 ? -3.190 -1.962 10.729 1.00 89.94 87 LEU A CA 1
ATOM 728 C C . LEU A 1 87 ? -2.716 -0.672 10.055 1.00 89.94 87 LEU A C 1
ATOM 730 O O . LEU A 1 87 ? -2.108 -0.742 8.994 1.00 89.94 87 LEU A O 1
ATOM 734 N N . ILE A 1 88 ? -2.943 0.492 10.669 1.00 89.38 88 ILE A N 1
ATOM 735 C CA . ILE A 1 88 ? -2.470 1.778 10.136 1.00 89.38 88 ILE A CA 1
ATOM 736 C C . ILE A 1 88 ? -0.943 1.796 10.019 1.00 89.38 88 ILE A C 1
ATOM 738 O O . ILE A 1 88 ? -0.428 2.190 8.975 1.00 89.38 88 ILE A O 1
ATOM 742 N N . ILE A 1 89 ? -0.227 1.345 11.054 1.00 91.38 89 ILE A N 1
ATOM 743 C CA . ILE A 1 89 ? 1.243 1.283 11.038 1.00 91.38 89 ILE A CA 1
ATOM 744 C C . ILE A 1 89 ? 1.721 0.339 9.928 1.00 91.38 89 ILE A C 1
ATOM 746 O O . ILE A 1 89 ? 2.548 0.722 9.106 1.00 91.38 89 ILE A O 1
ATOM 750 N N . GLU A 1 90 ? 1.144 -0.860 9.832 1.00 91.75 90 GLU A N 1
ATOM 751 C CA . GLU A 1 90 ? 1.502 -1.823 8.782 1.00 91.75 90 GLU A CA 1
ATOM 752 C C . GLU A 1 90 ? 1.241 -1.272 7.369 1.00 91.75 90 GLU A C 1
ATOM 754 O O . GLU A 1 90 ? 2.048 -1.460 6.459 1.00 91.75 90 GLU A O 1
ATOM 759 N N . ILE A 1 91 ? 0.121 -0.570 7.173 1.00 92.94 91 ILE A N 1
ATOM 760 C CA . ILE A 1 91 ? -0.234 0.090 5.909 1.00 92.94 91 ILE A CA 1
ATOM 761 C C . ILE A 1 91 ? 0.777 1.188 5.565 1.00 92.94 91 ILE A C 1
ATOM 763 O O . ILE A 1 91 ? 1.161 1.312 4.399 1.00 92.94 91 ILE A O 1
ATOM 767 N N . GLN A 1 92 ? 1.222 1.969 6.553 1.00 92.12 92 GLN A N 1
ATOM 768 C CA . GLN A 1 92 ? 2.248 2.997 6.365 1.00 92.12 92 GLN A CA 1
ATOM 769 C C . GLN A 1 92 ? 3.566 2.374 5.897 1.00 92.12 92 GLN A C 1
ATOM 771 O O . GLN A 1 92 ? 4.072 2.757 4.842 1.00 92.12 92 GLN A O 1
ATOM 776 N N . GLU A 1 93 ? 4.062 1.357 6.602 1.00 93.19 93 GLU A N 1
ATOM 777 C CA . GLU A 1 93 ? 5.300 0.646 6.253 1.00 93.19 93 GLU A CA 1
ATOM 778 C C . GLU A 1 93 ? 5.229 -0.007 4.857 1.00 93.19 93 GLU A C 1
ATOM 780 O O . GLU A 1 93 ? 6.170 0.072 4.055 1.00 93.19 93 GLU A O 1
ATOM 785 N N . LEU A 1 94 ? 4.090 -0.627 4.521 1.00 93.31 94 LEU A N 1
ATOM 786 C CA . LEU A 1 94 ? 3.842 -1.208 3.196 1.00 93.31 94 LEU A CA 1
ATOM 787 C C . LEU A 1 94 ? 3.868 -0.145 2.095 1.00 93.31 94 LEU A C 1
ATOM 789 O O . LEU A 1 94 ? 4.490 -0.346 1.050 1.00 93.31 94 LEU A O 1
ATOM 793 N N . ASN A 1 95 ? 3.217 0.993 2.320 1.00 92.00 95 ASN A N 1
ATOM 794 C CA . ASN A 1 95 ? 3.179 2.070 1.341 1.00 92.00 95 ASN A CA 1
ATOM 795 C C . ASN A 1 95 ? 4.562 2.716 1.156 1.00 92.00 95 ASN A C 1
ATOM 797 O O . ASN A 1 95 ? 4.964 2.978 0.024 1.00 92.00 95 ASN A O 1
ATOM 801 N N . GLU A 1 96 ? 5.326 2.913 2.231 1.00 93.19 96 GLU A N 1
ATOM 802 C CA . GLU A 1 96 ? 6.719 3.372 2.154 1.00 93.19 96 GLU A CA 1
ATOM 803 C C . GLU A 1 96 ? 7.589 2.417 1.331 1.00 93.19 96 GLU A C 1
ATOM 805 O O . GLU A 1 96 ? 8.354 2.851 0.461 1.00 93.19 96 GLU A O 1
ATOM 810 N N . THR A 1 97 ? 7.410 1.110 1.533 1.00 92.44 97 THR A N 1
ATOM 811 C CA . THR A 1 97 ? 8.082 0.071 0.744 1.00 92.44 97 THR A CA 1
ATOM 812 C C . THR A 1 97 ? 7.727 0.185 -0.741 1.00 92.44 97 THR A C 1
ATOM 814 O O . THR A 1 97 ? 8.619 0.172 -1.592 1.00 92.44 97 THR A O 1
ATOM 817 N N . ASN A 1 98 ? 6.446 0.349 -1.078 1.00 92.75 98 ASN A N 1
ATOM 818 C CA . ASN A 1 98 ? 5.998 0.495 -2.468 1.00 92.75 98 ASN A CA 1
ATOM 819 C C . ASN A 1 98 ? 6.540 1.771 -3.124 1.00 92.75 98 ASN A C 1
ATOM 821 O O . ASN A 1 98 ? 6.959 1.749 -4.286 1.00 92.75 98 ASN A O 1
ATOM 825 N N . VAL A 1 99 ? 6.618 2.873 -2.373 1.00 93.75 99 VAL A N 1
ATOM 826 C CA . VAL A 1 99 ? 7.254 4.117 -2.830 1.00 93.75 99 VAL A CA 1
ATOM 827 C C . VAL A 1 99 ? 8.736 3.890 -3.127 1.00 93.75 99 VAL A C 1
ATOM 829 O O . VAL A 1 99 ? 9.233 4.354 -4.156 1.00 93.75 99 VAL A O 1
ATOM 832 N N . LEU A 1 100 ? 9.453 3.170 -2.261 1.00 94.06 100 LEU A N 1
ATOM 833 C CA . LEU A 1 100 ? 10.868 2.864 -2.467 1.00 94.06 100 LEU A CA 1
ATOM 834 C C . LEU A 1 100 ? 11.087 1.983 -3.705 1.00 94.06 100 LEU A C 1
ATOM 836 O O . LEU A 1 100 ? 11.956 2.288 -4.524 1.00 94.06 100 LEU A O 1
ATOM 840 N N . LEU A 1 101 ? 10.272 0.938 -3.875 1.00 91.25 101 LEU A N 1
ATOM 841 C CA . LEU A 1 101 ? 10.306 0.071 -5.055 1.00 91.25 101 LEU A CA 1
ATOM 842 C C . LEU A 1 101 ? 10.062 0.875 -6.335 1.00 91.25 101 LEU A C 1
ATOM 844 O O . LEU A 1 101 ? 10.855 0.793 -7.270 1.00 91.25 101 LEU A O 1
ATOM 848 N N . THR A 1 102 ? 9.042 1.732 -6.342 1.00 91.56 102 THR A N 1
ATOM 849 C CA . THR A 1 102 ? 8.722 2.600 -7.484 1.00 91.56 102 THR A CA 1
ATOM 850 C C . THR A 1 102 ? 9.880 3.544 -7.823 1.00 91.56 102 THR A C 1
ATOM 852 O O . THR A 1 102 ? 10.257 3.677 -8.989 1.00 91.56 102 THR A O 1
ATOM 855 N N . LYS A 1 103 ? 10.498 4.171 -6.811 1.00 91.81 103 LYS A N 1
ATOM 856 C CA . LYS A 1 103 ? 11.682 5.030 -6.993 1.00 91.81 103 LYS A CA 1
ATOM 857 C C . LYS A 1 103 ? 12.857 4.253 -7.586 1.00 91.81 103 LYS A C 1
ATOM 859 O O . LYS A 1 103 ? 13.532 4.765 -8.479 1.00 91.81 103 LYS A O 1
ATOM 864 N N . SER A 1 104 ? 13.087 3.030 -7.113 1.00 89.50 104 SER A N 1
ATOM 865 C CA . SER A 1 104 ? 14.137 2.148 -7.626 1.00 89.50 104 SER A CA 1
ATOM 866 C C . SER A 1 104 ? 13.898 1.786 -9.095 1.00 89.50 104 SER A C 1
ATOM 868 O O . SER A 1 104 ? 14.786 1.985 -9.926 1.00 89.50 104 SER A O 1
ATOM 870 N N . SER A 1 105 ? 12.677 1.364 -9.447 1.00 88.81 105 SER A N 1
ATOM 871 C CA . SER A 1 105 ? 12.285 1.063 -10.830 1.00 88.81 105 SER A CA 1
ATOM 872 C C . SER A 1 105 ? 12.461 2.273 -11.751 1.00 88.81 105 SER A C 1
ATOM 874 O O . SER A 1 105 ? 13.009 2.144 -12.844 1.00 88.81 105 SER A O 1
ATOM 876 N N . LEU A 1 106 ? 12.067 3.470 -11.302 1.00 89.38 106 LEU A N 1
ATOM 877 C CA . LEU A 1 106 ? 12.257 4.704 -12.065 1.00 89.38 106 LEU A CA 1
ATOM 878 C C . LEU A 1 106 ? 13.743 5.020 -12.277 1.00 89.38 106 LEU A C 1
ATOM 880 O O . LEU A 1 106 ? 14.146 5.406 -13.376 1.00 89.38 106 LEU A O 1
ATOM 884 N N . ASN A 1 107 ? 14.564 4.852 -11.239 1.00 90.69 107 ASN A N 1
ATOM 885 C CA . ASN A 1 107 ? 16.001 5.079 -11.329 1.00 90.69 107 ASN A CA 1
ATOM 886 C C . ASN A 1 107 ? 16.666 4.106 -12.312 1.00 90.69 107 ASN A C 1
ATOM 888 O O . ASN A 1 107 ? 17.464 4.535 -13.143 1.00 90.69 107 ASN A O 1
ATOM 892 N N . TYR A 1 108 ? 16.295 2.824 -12.271 1.00 89.44 108 TYR A N 1
ATOM 893 C CA . TYR A 1 108 ? 16.772 1.828 -13.229 1.00 89.44 108 TYR A CA 1
ATOM 894 C C . TYR A 1 108 ? 16.439 2.231 -14.672 1.00 89.44 108 TYR A C 1
ATOM 896 O O . TYR A 1 108 ? 17.334 2.306 -15.516 1.00 89.44 108 TYR A O 1
ATOM 904 N N . THR A 1 109 ? 15.182 2.599 -14.940 1.00 87.44 109 THR A N 1
ATOM 905 C CA . THR A 1 109 ? 14.751 3.085 -16.260 1.00 87.44 109 THR A CA 1
ATOM 906 C C . THR A 1 109 ? 15.526 4.331 -16.690 1.00 87.44 109 THR A C 1
ATOM 908 O O . THR A 1 109 ? 15.938 4.440 -17.843 1.00 87.44 109 THR A O 1
ATOM 911 N N . LYS A 1 110 ? 15.795 5.266 -15.771 1.00 87.31 110 LYS A N 1
ATOM 912 C CA . LYS A 1 110 ? 16.586 6.472 -16.055 1.00 87.31 110 LYS A CA 1
ATOM 913 C C . LYS A 1 110 ? 18.032 6.140 -16.434 1.00 87.31 110 LYS A C 1
ATOM 915 O O . LYS A 1 110 ? 18.550 6.704 -17.396 1.00 87.31 110 LYS A O 1
ATOM 920 N N . VAL A 1 111 ? 18.679 5.229 -15.706 1.00 88.50 111 VAL A N 1
ATOM 921 C CA . VAL A 1 111 ? 20.037 4.756 -16.023 1.00 88.50 111 VAL A CA 1
ATOM 922 C C . VAL A 1 111 ? 20.061 4.068 -17.389 1.00 88.50 111 VAL A C 1
ATOM 924 O O . VAL A 1 111 ? 20.939 4.365 -18.196 1.00 88.50 111 VAL A O 1
ATOM 927 N N . MET A 1 112 ? 19.067 3.226 -17.680 1.00 86.56 112 MET A N 1
ATOM 928 C CA . MET A 1 112 ? 18.916 2.566 -18.978 1.00 86.56 112 MET A CA 1
ATOM 929 C C . MET A 1 112 ? 18.730 3.571 -20.127 1.00 86.56 112 MET A C 1
ATOM 931 O O . MET A 1 112 ? 19.390 3.468 -21.155 1.00 86.56 112 MET A O 1
ATOM 935 N N . LEU A 1 113 ? 17.878 4.584 -19.968 1.00 86.75 113 LEU A N 1
ATOM 936 C CA . LEU A 1 113 ? 17.690 5.617 -20.996 1.00 86.75 113 LEU A CA 1
ATOM 937 C C . LEU A 1 113 ? 18.963 6.437 -21.244 1.00 86.75 113 LEU A C 1
ATOM 939 O O . LEU A 1 113 ? 19.263 6.798 -22.383 1.00 86.75 113 LEU A O 1
ATOM 943 N N . ASN A 1 114 ? 19.726 6.711 -20.186 1.00 85.31 114 ASN A N 1
ATOM 944 C CA . ASN A 1 114 ? 20.996 7.418 -20.294 1.00 85.31 114 ASN A CA 1
ATOM 945 C C . ASN A 1 114 ? 22.068 6.575 -21.001 1.00 85.31 114 ASN A C 1
ATOM 947 O O . ASN A 1 114 ? 22.819 7.125 -21.806 1.00 85.31 114 ASN A O 1
ATOM 951 N N . SER A 1 115 ? 22.130 5.259 -20.754 1.00 85.06 115 SER A N 1
ATOM 952 C CA . SER A 1 115 ? 23.074 4.368 -21.446 1.00 85.06 115 SER A CA 1
ATOM 953 C C . SER A 1 115 ? 22.728 4.185 -22.925 1.00 85.06 115 SER A C 1
ATOM 955 O O . SER A 1 115 ? 23.629 4.101 -23.756 1.00 85.06 115 SER A O 1
ATOM 957 N N . LEU A 1 116 ? 21.439 4.222 -23.270 1.00 84.31 116 LEU A N 1
ATOM 958 C CA . LEU A 1 116 ? 20.961 4.252 -24.654 1.00 84.31 116 LEU A CA 1
ATOM 959 C C . LEU A 1 116 ? 21.193 5.606 -25.350 1.00 84.31 116 LEU A C 1
ATOM 961 O O . LEU A 1 116 ? 20.900 5.746 -26.534 1.00 84.31 116 LEU A O 1
ATOM 965 N N . GLY A 1 117 ? 21.713 6.612 -24.639 1.00 73.75 117 GLY A N 1
ATOM 966 C CA . GLY A 1 117 ? 22.046 7.914 -25.213 1.00 73.75 117 GLY A CA 1
ATOM 967 C C . GLY A 1 117 ? 20.834 8.761 -25.601 1.00 73.75 117 GLY A C 1
ATOM 968 O O . GLY A 1 117 ? 21.009 9.773 -26.271 1.00 73.75 117 GLY A O 1
ATOM 969 N N . VAL A 1 118 ? 19.625 8.411 -25.144 1.00 64.31 118 VAL A N 1
ATOM 970 C CA . VAL A 1 118 ? 18.373 9.120 -25.483 1.00 64.31 118 VAL A CA 1
ATOM 971 C C . VAL A 1 118 ? 18.404 10.591 -25.029 1.00 64.31 118 VAL A C 1
ATOM 973 O O . VAL A 1 118 ? 17.732 11.436 -25.612 1.00 64.31 118 VAL A O 1
ATOM 976 N N . ASN A 1 119 ? 19.250 10.921 -24.044 1.00 58.28 119 ASN A N 1
ATOM 977 C CA . ASN A 1 119 ? 19.473 12.284 -23.541 1.00 58.28 119 ASN A CA 1
ATOM 978 C C . ASN A 1 119 ? 20.838 12.886 -23.923 1.00 58.28 119 ASN A C 1
ATOM 980 O O . ASN A 1 119 ? 21.131 14.027 -23.556 1.00 58.28 119 ASN A O 1
ATOM 984 N N . ASN A 1 120 ? 21.686 12.151 -24.648 1.00 60.69 120 ASN A N 1
ATOM 985 C CA . ASN A 1 120 ? 22.972 12.670 -25.093 1.00 60.69 120 ASN A CA 1
ATOM 986 C C . ASN A 1 120 ? 22.746 13.400 -26.417 1.00 60.69 120 ASN A C 1
ATOM 988 O O . ASN A 1 120 ? 22.519 12.770 -27.449 1.00 60.69 120 ASN A O 1
ATOM 992 N N . LYS A 1 121 ? 22.809 14.741 -26.398 1.00 59.19 121 LYS A N 1
ATOM 993 C CA . LYS A 1 121 ? 22.964 15.520 -27.637 1.00 59.19 121 LYS A CA 1
ATOM 994 C C . LYS A 1 121 ? 24.088 14.868 -28.437 1.00 59.19 121 LYS A C 1
ATOM 996 O O . LYS A 1 121 ? 25.169 14.665 -27.888 1.00 59.19 121 LYS A O 1
ATOM 1001 N N . ALA A 1 122 ? 23.810 14.504 -29.689 1.00 56.94 122 ALA A N 1
ATOM 1002 C CA . ALA A 1 122 ? 24.793 13.870 -30.553 1.00 56.94 122 ALA A CA 1
ATOM 1003 C C . ALA A 1 122 ? 26.090 14.686 -30.504 1.00 56.94 122 ALA A C 1
ATOM 1005 O O . ALA A 1 122 ? 26.083 15.878 -30.815 1.00 56.94 122 ALA A O 1
ATOM 1006 N N . ASN A 1 123 ? 27.186 14.057 -30.075 1.00 57.06 123 ASN A N 1
ATOM 1007 C CA . ASN A 1 123 ? 28.520 14.640 -30.142 1.00 57.06 123 ASN A CA 1
ATOM 1008 C C . ASN A 1 123 ? 28.921 14.713 -31.621 1.00 57.06 123 ASN A C 1
ATOM 1010 O O . ASN A 1 123 ? 29.671 13.881 -32.124 1.00 57.06 123 ASN A O 1
ATOM 1014 N N . THR A 1 124 ? 28.362 15.673 -32.352 1.00 55.09 124 THR A N 1
ATOM 1015 C CA . THR A 1 124 ? 28.754 15.954 -33.727 1.00 55.09 124 THR A CA 1
ATOM 1016 C C . THR A 1 124 ? 30.115 16.628 -33.715 1.00 55.09 124 THR A C 1
ATOM 1018 O O . THR A 1 124 ? 30.324 17.616 -33.006 1.00 55.09 124 THR A O 1
ATOM 1021 N N . TYR A 1 125 ? 31.043 16.094 -34.504 1.00 57.22 125 TYR A N 1
ATOM 1022 C CA . TYR A 1 125 ? 32.315 16.747 -34.781 1.00 57.22 125 TYR A CA 1
ATOM 1023 C C . TYR A 1 125 ? 32.043 18.135 -35.372 1.00 57.22 125 TYR A C 1
ATOM 1025 O O . TYR A 1 125 ? 31.283 18.267 -36.331 1.00 57.22 125 TYR A O 1
ATOM 1033 N N . GLY A 1 126 ? 32.649 19.177 -34.800 1.00 62.47 126 GLY A N 1
ATOM 1034 C CA . GLY A 1 126 ? 32.663 20.484 -35.455 1.00 62.47 126 GLY A CA 1
ATOM 1035 C C . GLY A 1 126 ? 33.483 20.421 -36.748 1.00 62.47 126 GLY A C 1
ATOM 1036 O O . GLY A 1 126 ? 34.309 19.523 -36.911 1.00 62.47 126 GLY A O 1
ATOM 1037 N N . ALA A 1 127 ? 33.332 21.410 -37.634 1.00 60.84 127 ALA A N 1
ATOM 1038 C CA . ALA A 1 127 ? 34.061 21.505 -38.912 1.00 60.84 127 ALA A CA 1
ATOM 1039 C C . ALA A 1 127 ? 35.603 21.412 -38.789 1.00 60.84 127 ALA A C 1
ATOM 1041 O O . ALA A 1 127 ? 36.293 21.165 -39.771 1.00 60.84 127 ALA A O 1
ATOM 1042 N N . ASN A 1 128 ? 36.137 21.549 -37.571 1.00 68.56 128 ASN A N 1
ATOM 1043 C CA . ASN A 1 128 ? 37.561 21.485 -37.249 1.00 68.56 128 ASN A CA 1
ATOM 1044 C C . ASN A 1 128 ? 38.001 20.101 -36.718 1.00 68.56 128 ASN A C 1
ATOM 1046 O O . ASN A 1 128 ? 39.074 19.988 -36.129 1.00 68.56 128 ASN A O 1
ATOM 1050 N N . GLY A 1 129 ? 37.153 19.069 -36.813 1.00 57.44 129 GLY A N 1
ATOM 1051 C CA . GLY A 1 129 ? 37.449 17.701 -36.360 1.00 57.44 129 GLY A CA 1
ATOM 1052 C C . GLY A 1 129 ? 37.528 17.514 -34.838 1.00 57.44 129 GLY A C 1
ATOM 1053 O O . GLY A 1 129 ? 37.798 16.412 -34.367 1.00 57.44 129 GLY A O 1
ATOM 1054 N N . LYS A 1 130 ? 37.278 18.562 -34.045 1.00 62.06 130 LYS A N 1
ATOM 1055 C CA . LYS A 1 130 ? 37.234 18.479 -32.579 1.00 62.06 130 LYS A CA 1
ATOM 1056 C C . LYS A 1 130 ? 35.825 18.103 -32.118 1.00 62.06 130 LYS A C 1
ATOM 1058 O O . LYS A 1 130 ? 34.853 18.758 -32.499 1.00 62.06 130 LYS A O 1
ATOM 1063 N N . VAL A 1 131 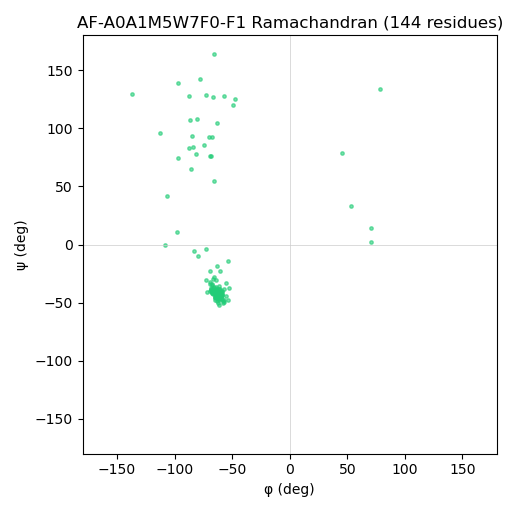? 35.727 17.069 -31.283 1.00 60.75 131 VAL A N 1
ATOM 1064 C CA . VAL A 1 131 ? 34.510 16.779 -30.510 1.00 60.75 131 VAL A CA 1
ATOM 1065 C C . VAL A 1 131 ? 34.340 17.911 -29.501 1.00 60.75 131 VAL A C 1
ATOM 1067 O O . VAL A 1 131 ? 35.285 18.249 -28.786 1.00 60.75 131 VAL A O 1
ATOM 1070 N N . GLY A 1 132 ? 33.166 18.540 -29.471 1.00 53.25 132 GLY A N 1
ATOM 1071 C CA . GLY A 1 132 ? 32.860 19.553 -28.467 1.00 53.25 132 GLY A CA 1
ATOM 1072 C C . GLY A 1 132 ? 32.876 18.916 -27.080 1.00 53.25 132 GLY A C 1
ATOM 1073 O O . GLY A 1 132 ? 31.948 18.197 -26.726 1.00 53.25 132 GLY A O 1
ATOM 1074 N N . ASN A 1 133 ? 33.933 19.157 -26.303 1.00 48.47 133 ASN A N 1
ATOM 1075 C CA . ASN A 1 133 ? 33.986 18.760 -24.899 1.00 48.47 133 ASN A CA 1
ATOM 1076 C C . ASN A 1 133 ? 32.959 19.584 -24.115 1.00 48.47 133 ASN A C 1
ATOM 1078 O O . ASN A 1 133 ? 33.266 20.668 -23.624 1.00 48.47 133 ASN A O 1
ATOM 1082 N N . ASN A 1 134 ? 31.747 19.057 -23.960 1.00 48.84 134 ASN A N 1
ATOM 1083 C CA . ASN A 1 134 ? 30.881 19.460 -22.861 1.00 48.84 134 ASN A CA 1
ATOM 1084 C C . ASN A 1 134 ? 31.306 18.681 -21.614 1.00 48.84 134 ASN A C 1
ATOM 1086 O O . ASN A 1 134 ? 30.685 17.696 -21.219 1.00 48.84 134 ASN A O 1
ATOM 1090 N N . SER A 1 135 ? 32.397 19.136 -20.999 1.00 46.56 135 SER A N 1
ATOM 1091 C CA . SER A 1 135 ? 32.790 18.748 -19.647 1.00 46.56 135 SER A CA 1
ATOM 1092 C C . SER A 1 135 ? 31.792 19.332 -18.645 1.00 46.56 135 SER A C 1
ATOM 1094 O O . SER A 1 135 ? 32.086 20.321 -17.987 1.00 46.56 135 SER A O 1
ATOM 1096 N N . ASN A 1 136 ? 30.605 18.739 -18.531 1.00 43.09 136 ASN A N 1
ATOM 1097 C CA . ASN A 1 136 ? 29.711 18.994 -17.406 1.00 43.09 136 ASN A CA 1
ATOM 1098 C C . ASN A 1 136 ? 29.600 17.728 -16.554 1.00 43.09 136 ASN A C 1
ATOM 1100 O O . ASN A 1 136 ? 28.809 16.834 -16.835 1.00 43.09 136 ASN A O 1
ATOM 1104 N N . ASN A 1 137 ? 30.432 17.704 -15.508 1.00 44.97 137 ASN A N 1
ATOM 1105 C CA . ASN A 1 137 ? 30.281 16.956 -14.261 1.00 44.97 137 ASN A CA 1
ATOM 1106 C C . ASN A 1 137 ? 29.846 15.485 -14.375 1.00 44.97 137 ASN A C 1
ATOM 1108 O O . ASN A 1 137 ? 28.734 15.118 -13.997 1.00 44.97 137 ASN A O 1
ATOM 1112 N N . MET A 1 138 ? 30.792 14.607 -14.719 1.00 41.41 138 MET A N 1
ATOM 1113 C CA . MET A 1 138 ? 30.815 13.275 -14.107 1.00 41.41 138 MET A CA 1
ATOM 1114 C C . MET A 1 138 ? 31.330 13.420 -12.671 1.00 41.41 138 MET A C 1
ATOM 1116 O O . MET A 1 138 ? 32.517 13.258 -12.411 1.00 41.41 138 MET A O 1
ATOM 1120 N N . ASN A 1 139 ? 30.433 13.724 -11.734 1.00 40.53 139 ASN A N 1
ATOM 1121 C CA . ASN A 1 139 ? 30.663 13.396 -10.330 1.00 40.53 139 ASN A CA 1
ATOM 1122 C C . ASN A 1 139 ? 29.934 12.076 -10.053 1.00 40.53 139 ASN A C 1
ATOM 1124 O O . ASN A 1 139 ? 28.837 12.039 -9.499 1.00 40.53 139 ASN A O 1
ATOM 1128 N N . ILE A 1 140 ? 30.514 10.986 -10.558 1.00 50.59 140 ILE A N 1
ATOM 1129 C CA . ILE A 1 140 ? 30.125 9.626 -10.193 1.00 50.59 140 ILE A CA 1
ATOM 1130 C C . ILE A 1 140 ? 30.888 9.317 -8.905 1.00 50.59 140 ILE A C 1
ATOM 1132 O O . ILE A 1 140 ? 31.975 8.748 -8.929 1.00 50.59 140 ILE A O 1
ATOM 1136 N N . SER A 1 141 ? 30.341 9.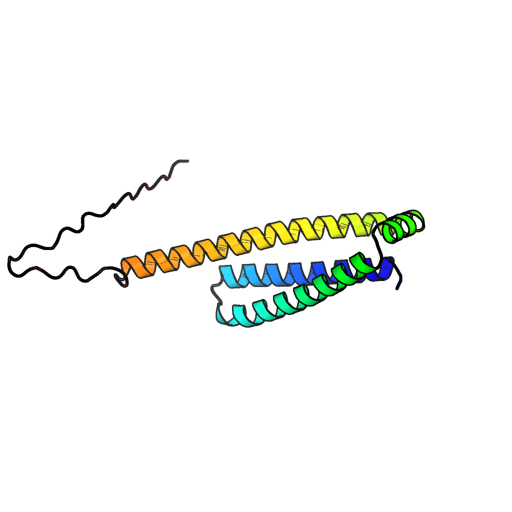7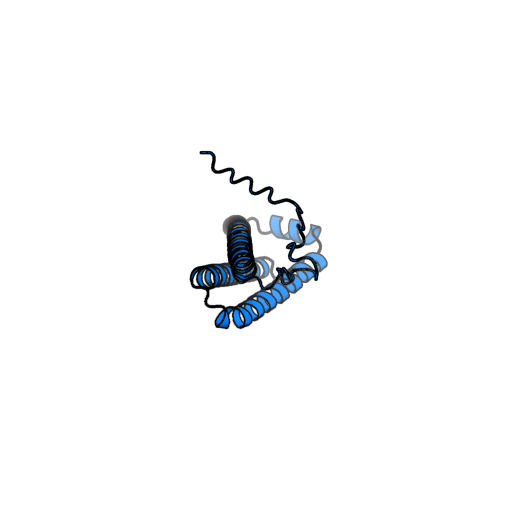39 -7.766 1.00 41.06 141 SER A N 1
ATOM 1137 C CA . SER A 1 141 ? 30.748 9.190 -6.475 1.00 41.06 141 SER A CA 1
ATOM 1138 C C . SER A 1 141 ? 29.937 7.922 -6.244 1.00 41.06 141 SER A C 1
ATOM 1140 O O . SER A 1 141 ? 28.809 7.960 -5.754 1.00 41.06 141 SER A O 1
ATOM 1142 N N . ILE A 1 142 ? 30.514 6.786 -6.633 1.00 46.75 142 ILE A N 1
ATOM 1143 C CA . ILE A 1 142 ? 30.128 5.488 -6.087 1.00 46.75 142 ILE A CA 1
ATOM 1144 C C . ILE A 1 142 ? 30.633 5.488 -4.644 1.00 46.75 142 ILE A C 1
ATOM 1146 O O . ILE A 1 142 ? 31.782 5.148 -4.392 1.00 46.75 142 ILE A O 1
ATOM 1150 N N . ASN A 1 143 ? 29.793 5.900 -3.696 1.00 40.53 143 ASN A N 1
ATOM 1151 C CA . ASN A 1 143 ? 29.987 5.496 -2.307 1.00 40.53 143 ASN A CA 1
ATOM 1152 C C . ASN A 1 143 ? 29.272 4.159 -2.113 1.00 40.53 143 ASN A C 1
ATOM 1154 O O . ASN A 1 143 ? 28.128 4.091 -1.671 1.00 40.53 143 ASN A O 1
ATOM 1158 N N . GLN A 1 144 ? 29.971 3.092 -2.498 1.00 45.66 144 GLN A N 1
ATOM 1159 C CA . GLN A 1 144 ? 29.908 1.843 -1.757 1.00 45.66 144 GLN A CA 1
ATOM 1160 C C . GLN A 1 144 ? 30.846 2.002 -0.562 1.00 45.66 144 GLN A C 1
ATOM 1162 O O . GLN A 1 144 ? 32.061 1.983 -0.736 1.00 45.66 144 GLN A O 1
ATOM 1167 N N . SER A 1 145 ? 30.275 2.140 0.629 1.00 39.97 145 SER A N 1
ATOM 1168 C CA . SER A 1 145 ? 30.977 1.856 1.875 1.00 39.97 145 SER A CA 1
ATOM 1169 C C . SER A 1 145 ? 30.027 1.092 2.786 1.00 39.97 145 SER A C 1
ATOM 1171 O O . SER A 1 145 ? 28.866 1.473 2.931 1.00 39.97 145 SER A O 1
ATOM 1173 N N . VAL A 1 146 ? 30.579 -0.011 3.285 1.00 37.97 146 VAL A N 1
ATOM 1174 C CA . VAL A 1 146 ? 30.101 -0.960 4.298 1.00 37.97 146 VAL A CA 1
ATOM 1175 C C . VAL A 1 146 ? 29.452 -0.277 5.497 1.00 37.97 146 VAL A C 1
ATOM 1177 O O . VAL A 1 146 ? 29.970 0.784 5.910 1.00 37.97 146 VAL A O 1
#

Nearest PDB structures (foldseek):
  3k1s-assembly1_A  TM=6.646E-01  e=2.209E+00  Bacillus anthracis
  2cmr-assembly1_A  TM=5.324E-01  e=2.467E+00  Human immunodeficiency virus 1
  8to0-assembly1_C  TM=4.128E-01  e=5.060E+00  Mus musculus

InterPro domains:
  IPR007809 FlgN-like protein [PF05130] (5-130)
  IPR036679 FlgN-like superfamily [SSF140566] (8-116)

Sequence (146 aa):
MDIFHLYEIEENLLKNLKQCLEKEKNILIKSDWVKMNDLIKEKQEILNVITLLEKERMDLGEENIKNMEKANSNKNFHENKINIKKLIIEIQELNETNVLLTKSSLNYTKVMLNSLGVNNKANTYGANGKVGNNSNNMNISINQSV

Mean predicted aligned error: 12.7 Å

Secondary structure (DSSP, 8-state):
--HHHHHHHHHHHHHHHHHHHHHHHHHHHHT-GGGHHHHHHHHHHHHHHHHHHHHHHHHH-HHHHHHHHHHT--HHHHHHHHHHHHHHHHHHHHHHHHHHHHHHHHHHHHHHHHHTTTTS---PBPTTS-B---------------

Organism: NCBI:txid1121316